Protein AF-A0A519DWB7-F1 (afdb_monomer_lite)

Structure (mmCIF, N/CA/C/O backbone):
data_AF-A0A519DWB7-F1
#
_entry.id   AF-A0A519DWB7-F1
#
loop_
_atom_site.group_PDB
_atom_site.id
_atom_site.type_symbol
_atom_site.label_atom_id
_atom_site.label_alt_id
_atom_site.label_comp_id
_atom_site.label_asym_id
_atom_site.label_entity_id
_atom_site.label_seq_id
_atom_site.pdbx_PDB_ins_code
_atom_site.Cartn_x
_atom_site.Cartn_y
_atom_site.Cartn_z
_atom_site.occupancy
_atom_site.B_iso_or_equiv
_atom_site.auth_seq_id
_atom_site.auth_comp_id
_atom_site.auth_asym_id
_atom_site.auth_atom_id
_atom_site.pdbx_PDB_model_num
ATOM 1 N N . GLY A 1 1 ? 13.836 -16.495 -9.427 1.00 33.44 1 GLY A N 1
ATOM 2 C CA . GLY A 1 1 ? 14.159 -16.180 -8.017 1.00 33.44 1 GLY A CA 1
ATOM 3 C C . GLY A 1 1 ? 12.866 -16.077 -7.231 1.00 33.44 1 GLY A C 1
ATOM 4 O O . GLY A 1 1 ? 11.830 -16.018 -7.879 1.00 33.44 1 GLY A O 1
ATOM 5 N N . PRO A 1 2 ? 12.879 -16.108 -5.890 1.00 43.56 2 PRO A N 1
ATOM 6 C CA . PRO A 1 2 ? 11.645 -16.017 -5.120 1.00 43.56 2 PRO A CA 1
ATOM 7 C C . PRO A 1 2 ? 11.050 -14.611 -5.267 1.00 43.56 2 PRO A C 1
ATOM 9 O O . PRO A 1 2 ? 11.756 -13.617 -5.099 1.00 43.56 2 PRO A O 1
ATOM 12 N N . ASP A 1 3 ? 9.764 -14.559 -5.606 1.00 39.94 3 ASP A N 1
ATOM 13 C CA . ASP A 1 3 ? 8.953 -13.356 -5.786 1.00 39.94 3 ASP A CA 1
ATOM 14 C C . ASP A 1 3 ? 8.926 -12.487 -4.515 1.00 39.94 3 ASP A C 1
ATOM 16 O O . ASP A 1 3 ? 8.142 -12.712 -3.591 1.00 39.94 3 ASP A O 1
ATOM 20 N N . PHE A 1 4 ? 9.774 -11.460 -4.462 1.00 48.78 4 PHE A N 1
ATOM 21 C CA . PHE A 1 4 ? 9.638 -10.354 -3.515 1.00 48.78 4 PHE A CA 1
ATOM 22 C C . PHE A 1 4 ? 8.796 -9.258 -4.174 1.00 48.78 4 PHE A C 1
ATOM 24 O O . PHE A 1 4 ? 9.331 -8.433 -4.906 1.00 48.78 4 PHE A O 1
ATOM 31 N N . GLY A 1 5 ? 7.484 -9.238 -3.926 1.00 43.62 5 GLY A N 1
ATOM 32 C CA . GLY A 1 5 ? 6.659 -8.115 -4.390 1.00 43.62 5 GLY A CA 1
ATOM 33 C C . GLY A 1 5 ? 5.145 -8.263 -4.285 1.00 43.62 5 GLY A C 1
ATOM 34 O O . GLY A 1 5 ? 4.451 -7.256 -4.282 1.00 43.62 5 GLY A O 1
ATOM 35 N N . GLY A 1 6 ? 4.602 -9.474 -4.138 1.00 37.62 6 GLY A N 1
ATOM 36 C CA . GLY A 1 6 ? 3.164 -9.617 -3.900 1.00 37.62 6 GLY A CA 1
ATOM 37 C C . GLY A 1 6 ? 2.786 -9.054 -2.524 1.00 37.62 6 GLY A C 1
ATOM 38 O O . GLY A 1 6 ? 3.509 -9.329 -1.559 1.00 37.62 6 GLY A O 1
ATOM 39 N N . PRO A 1 7 ? 1.670 -8.309 -2.373 1.00 41.69 7 PRO A N 1
ATOM 40 C CA . PRO A 1 7 ? 1.188 -7.904 -1.064 1.00 41.69 7 PRO A CA 1
ATOM 41 C C . PRO A 1 7 ? 0.889 -9.173 -0.271 1.00 41.69 7 PRO A C 1
ATOM 43 O O . PRO A 1 7 ? -0.130 -9.840 -0.461 1.00 41.69 7 PRO A O 1
ATOM 46 N N . GLY A 1 8 ? 1.825 -9.533 0.604 1.00 37.22 8 GLY A N 1
ATOM 47 C CA . GLY A 1 8 ? 1.654 -10.628 1.535 1.00 37.22 8 GLY A CA 1
ATOM 48 C C . GLY A 1 8 ? 0.451 -10.370 2.451 1.00 37.22 8 GLY A C 1
ATOM 49 O O . GLY A 1 8 ? -0.193 -9.317 2.383 1.00 37.22 8 GLY A O 1
ATOM 50 N N . PRO A 1 9 ? 0.175 -11.274 3.400 1.00 39.16 9 PRO A N 1
ATOM 51 C CA . PRO A 1 9 ? -0.884 -11.124 4.410 1.00 39.16 9 PRO A CA 1
ATOM 52 C C . PRO A 1 9 ? -0.768 -9.865 5.311 1.00 39.16 9 PRO A C 1
ATOM 54 O O . PRO A 1 9 ? -1.500 -9.734 6.284 1.00 39.16 9 PRO A O 1
ATOM 57 N N . MET A 1 10 ? 0.123 -8.926 4.981 1.00 39.84 10 MET A N 1
ATOM 58 C CA . MET A 1 10 ? 0.441 -7.670 5.658 1.00 39.84 10 MET A CA 1
ATOM 59 C C . MET A 1 10 ? 0.023 -6.412 4.868 1.00 39.84 10 MET A C 1
ATOM 61 O O . MET A 1 10 ? 0.388 -5.308 5.264 1.00 39.84 10 MET A O 1
ATOM 65 N N . GLY A 1 11 ? -0.732 -6.531 3.767 1.00 48.81 11 GLY A N 1
ATOM 66 C CA . GLY A 1 11 ? -1.328 -5.358 3.105 1.00 48.81 11 GLY A CA 1
ATOM 67 C C . GLY A 1 11 ? -2.319 -4.602 4.019 1.00 48.81 11 GLY A C 1
ATOM 68 O O . GLY A 1 11 ? -2.706 -5.127 5.066 1.00 48.81 11 GLY A O 1
ATOM 69 N N . PRO A 1 12 ? -2.821 -3.410 3.635 1.00 42.50 12 PRO A N 1
ATOM 70 C CA . PRO A 1 12 ? -3.803 -2.637 4.427 1.00 42.50 12 PRO A CA 1
ATOM 71 C C . PRO A 1 12 ? -5.040 -3.461 4.831 1.00 42.50 12 PRO A C 1
ATOM 73 O O . PRO A 1 12 ? -5.633 -3.279 5.894 1.00 42.50 12 PRO A O 1
ATOM 76 N N . LEU A 1 13 ? -5.355 -4.436 3.981 1.00 44.78 13 LEU A N 1
ATOM 77 C CA . LEU A 1 13 ? -6.385 -5.459 4.104 1.00 44.78 13 LEU A CA 1
ATOM 78 C C . LEU A 1 13 ? -6.044 -6.609 5.065 1.00 44.78 13 LEU A C 1
ATOM 80 O O . LEU A 1 13 ? -6.936 -7.175 5.689 1.00 44.78 13 LEU A O 1
ATOM 84 N N . GLY A 1 14 ? -4.762 -6.944 5.203 1.00 49.03 14 GLY A N 1
ATOM 85 C CA . GLY A 1 14 ? -4.256 -7.881 6.205 1.00 49.03 14 GLY A CA 1
ATOM 86 C C . GLY A 1 14 ? -4.364 -7.326 7.626 1.00 49.03 14 GLY A C 1
ATOM 87 O O . GLY A 1 14 ? -4.454 -8.077 8.582 1.00 49.03 14 GLY A O 1
ATOM 88 N N . GLY A 1 15 ? -4.452 -6.003 7.794 1.00 52.66 15 GLY A N 1
ATOM 89 C CA . GLY A 1 15 ? -4.617 -5.364 9.103 1.00 52.66 15 GLY A CA 1
ATOM 90 C C . GLY A 1 15 ? -6.013 -5.491 9.731 1.00 52.66 15 GLY A C 1
ATOM 91 O O . GLY A 1 15 ? -6.148 -5.224 10.925 1.00 52.66 15 GLY A O 1
ATOM 92 N N . LEU A 1 16 ? -7.046 -5.887 8.977 1.00 55.91 16 LEU A N 1
ATOM 93 C CA . LEU A 1 16 ? -8.385 -6.199 9.503 1.00 55.91 16 LEU A CA 1
ATOM 94 C C . LEU A 1 16 ? -8.551 -7.717 9.676 1.00 55.91 16 LEU A C 1
ATOM 96 O O . LEU A 1 16 ? -9.427 -8.351 9.093 1.00 55.91 16 LEU A O 1
ATOM 100 N N . HIS A 1 17 ? -7.701 -8.323 10.503 1.00 62.12 17 HIS A N 1
ATOM 101 C CA . HIS A 1 17 ? -7.929 -9.697 10.944 1.00 62.12 17 HIS A CA 1
ATOM 102 C C . HIS A 1 17 ? -9.272 -9.785 11.684 1.00 62.12 17 HIS A C 1
ATOM 104 O O . HIS A 1 17 ? -9.570 -8.935 12.524 1.00 62.12 17 HIS A O 1
ATOM 110 N N . GLY A 1 18 ? -10.057 -10.840 11.437 1.00 66.75 18 GLY A N 1
ATOM 111 C CA . GLY A 1 18 ? -11.376 -11.019 12.064 1.00 66.75 18 GLY A CA 1
ATOM 112 C C . GLY A 1 18 ? -11.350 -10.925 13.595 1.00 66.75 18 GLY A C 1
ATOM 113 O O . GLY A 1 18 ? -12.306 -10.448 14.194 1.00 66.75 18 GLY A O 1
ATOM 114 N N . LYS A 1 19 ? -10.228 -11.281 14.235 1.00 77.38 19 LYS A N 1
ATOM 115 C CA . LYS A 1 19 ? -10.045 -11.105 15.682 1.00 77.38 19 LYS A CA 1
ATOM 116 C C . LYS A 1 19 ? -10.028 -9.631 16.114 1.00 77.38 19 LYS A C 1
ATOM 118 O O . LYS A 1 19 ? -10.647 -9.300 17.113 1.00 77.38 19 LYS A O 1
ATOM 123 N N . LEU A 1 20 ? -9.364 -8.746 15.367 1.00 84.31 20 LEU A N 1
ATOM 124 C CA . LEU A 1 20 ? -9.302 -7.314 15.690 1.00 84.31 20 LEU A CA 1
ATOM 125 C C . LEU A 1 20 ? -10.695 -6.672 15.637 1.00 84.31 20 LEU A C 1
ATOM 127 O O . LEU A 1 20 ? -11.029 -5.865 16.497 1.00 84.31 20 LEU A O 1
ATOM 131 N N . LEU A 1 21 ? -11.497 -7.040 14.633 1.00 85.44 21 LEU A N 1
ATOM 132 C CA . LEU A 1 21 ? -12.867 -6.541 14.489 1.00 85.44 21 LEU A CA 1
ATOM 133 C C . LEU A 1 21 ? -13.765 -7.048 15.622 1.00 85.44 21 LEU A C 1
ATOM 135 O O . LEU A 1 21 ? -14.496 -6.262 16.219 1.00 85.44 21 LEU A O 1
ATOM 139 N N . LYS A 1 22 ? -13.636 -8.328 15.987 1.00 85.81 22 LYS A N 1
ATOM 140 C CA . LYS A 1 22 ? -14.335 -8.905 17.144 1.00 85.81 22 LYS A CA 1
ATOM 141 C C . LYS A 1 22 ? -13.955 -8.215 18.456 1.00 85.81 22 LYS A C 1
ATOM 143 O O . LYS A 1 22 ? -14.840 -7.826 19.210 1.00 85.81 22 LYS 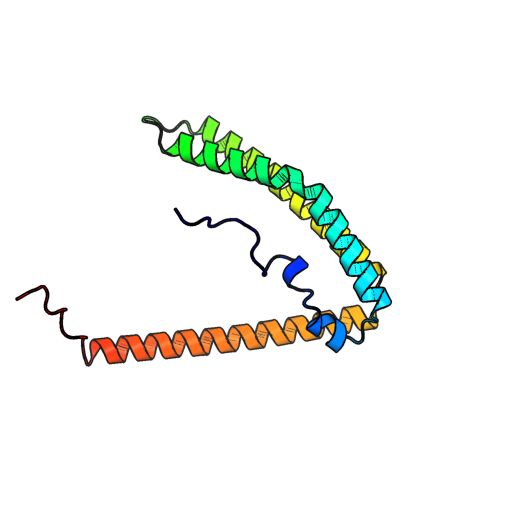A O 1
ATOM 148 N N . ASP A 1 23 ? -12.662 -7.985 18.697 1.00 89.56 23 ASP A N 1
ATOM 149 C CA . ASP A 1 23 ? -12.162 -7.278 19.889 1.00 89.56 23 ASP A CA 1
ATOM 150 C C . ASP A 1 23 ? -12.676 -5.815 19.959 1.00 89.56 23 ASP A C 1
ATOM 152 O O . ASP A 1 23 ? -12.708 -5.207 21.031 1.00 89.56 23 ASP A O 1
ATOM 156 N N . ALA A 1 24 ? -13.094 -5.242 18.825 1.00 93.06 24 ALA A N 1
ATOM 157 C CA . ALA A 1 24 ? -13.717 -3.924 18.724 1.00 93.06 24 ALA A CA 1
ATOM 158 C C . ALA A 1 24 ? -15.257 -3.956 18.733 1.00 93.06 24 ALA A C 1
ATOM 160 O O . ALA A 1 24 ? -15.879 -2.925 18.489 1.00 93.06 24 ALA A O 1
ATOM 161 N N . SER A 1 25 ? -15.871 -5.106 19.031 1.00 93.19 25 SER A N 1
ATOM 162 C CA . SER A 1 25 ? -17.333 -5.279 19.048 1.00 93.19 25 SER A CA 1
ATOM 163 C C . SER A 1 25 ? -18.000 -4.908 17.717 1.00 93.19 25 SER A C 1
ATOM 165 O O . SER A 1 25 ? -19.091 -4.340 17.689 1.00 93.19 25 SER A O 1
ATOM 167 N N . VAL A 1 26 ? -17.327 -5.194 16.599 1.00 93.25 26 VAL A N 1
ATOM 168 C CA . VAL A 1 26 ? -17.916 -5.093 15.258 1.00 93.25 26 VAL A CA 1
ATOM 169 C C . VAL A 1 26 ? -18.875 -6.261 15.060 1.00 93.25 26 VAL A C 1
ATOM 171 O O . VAL A 1 26 ? -18.512 -7.405 15.331 1.00 93.25 26 VAL A O 1
ATOM 174 N N . THR A 1 27 ? -20.096 -5.978 14.604 1.00 94.81 27 THR A N 1
ATOM 175 C CA . THR A 1 27 ? -21.117 -7.014 14.398 1.00 94.81 27 THR A CA 1
ATOM 176 C C . THR A 1 27 ? -20.806 -7.871 13.173 1.00 94.81 27 THR A C 1
ATOM 178 O O . THR A 1 27 ? -20.102 -7.438 12.257 1.00 94.81 27 THR A O 1
ATOM 181 N N . ASP A 1 28 ? -21.389 -9.068 13.103 1.00 92.50 28 ASP A N 1
ATOM 182 C CA . ASP A 1 28 ? -21.225 -9.952 11.942 1.00 92.50 28 ASP A CA 1
ATOM 183 C C . ASP A 1 28 ? -21.732 -9.299 10.645 1.00 92.50 28 ASP A C 1
ATOM 185 O O . ASP A 1 28 ? -21.107 -9.430 9.592 1.00 92.50 28 ASP A O 1
ATOM 189 N N . ALA A 1 29 ? -22.820 -8.524 10.726 1.00 94.44 29 ALA A N 1
ATOM 190 C CA . ALA A 1 29 ? -23.355 -7.772 9.592 1.00 94.44 29 ALA A CA 1
ATOM 191 C C . ALA A 1 29 ? -22.371 -6.694 9.101 1.00 94.44 29 ALA A C 1
ATOM 193 O O . ALA A 1 29 ? -22.097 -6.606 7.903 1.00 94.44 29 ALA A O 1
ATOM 194 N N . GLN A 1 30 ? -21.777 -5.919 10.018 1.00 94.56 30 GLN A N 1
ATOM 195 C CA . GLN A 1 30 ? -20.739 -4.940 9.675 1.00 94.56 30 GLN A CA 1
ATOM 196 C C . GLN A 1 30 ? -19.500 -5.629 9.090 1.00 94.56 30 GLN A C 1
ATOM 198 O O . GLN A 1 30 ? -18.936 -5.169 8.099 1.00 94.56 30 GLN A O 1
ATOM 203 N N . GLN A 1 31 ? -19.086 -6.763 9.662 1.00 91.31 31 GLN A N 1
ATOM 204 C CA . GLN A 1 31 ? -17.951 -7.532 9.164 1.00 91.31 31 GLN A CA 1
ATOM 205 C C . GLN A 1 31 ? -18.196 -8.058 7.742 1.00 91.31 31 GLN A C 1
ATOM 207 O O . GLN A 1 31 ? -17.291 -7.992 6.906 1.00 91.31 31 GLN A O 1
ATOM 212 N N . ALA A 1 32 ? -19.404 -8.544 7.447 1.00 92.62 32 ALA A N 1
ATOM 213 C CA . ALA A 1 32 ? -19.787 -8.992 6.112 1.00 92.62 32 ALA A CA 1
ATOM 214 C C . ALA A 1 32 ? -19.748 -7.844 5.090 1.00 92.62 32 ALA A C 1
ATOM 216 O O . ALA A 1 32 ? -19.169 -8.006 4.016 1.00 92.62 32 ALA A O 1
ATOM 217 N N . GLN A 1 33 ? -20.274 -6.668 5.442 1.00 94.56 33 GLN A N 1
ATOM 218 C CA . GLN A 1 33 ? -20.227 -5.483 4.576 1.00 94.56 33 GLN A CA 1
ATOM 219 C C . GLN A 1 33 ? -18.789 -5.021 4.309 1.00 94.56 33 GLN A C 1
ATOM 221 O O . GLN A 1 33 ? -18.409 -4.784 3.163 1.00 94.56 33 GLN A O 1
ATOM 226 N N . ILE A 1 34 ? -17.951 -4.959 5.347 1.00 92.50 34 ILE A N 1
ATOM 227 C CA . ILE A 1 34 ? -16.529 -4.612 5.205 1.00 92.50 34 ILE A CA 1
ATOM 228 C C . ILE A 1 34 ? -15.818 -5.613 4.289 1.00 92.50 34 ILE A C 1
ATOM 230 O O . ILE A 1 34 ? -15.032 -5.218 3.426 1.00 92.50 34 ILE A O 1
ATOM 234 N N . LYS A 1 35 ? -16.105 -6.911 4.439 1.00 91.31 35 LYS A N 1
ATOM 235 C CA . LYS A 1 35 ? -15.547 -7.957 3.577 1.00 91.31 35 LYS A CA 1
ATOM 236 C C . LYS A 1 35 ? -15.920 -7.726 2.110 1.00 91.31 35 LYS A C 1
ATOM 238 O O . LYS A 1 35 ? -15.027 -7.743 1.269 1.00 91.31 35 LYS A O 1
ATOM 243 N N . GLN A 1 36 ? -17.189 -7.443 1.821 1.00 93.69 36 GLN A N 1
ATOM 244 C CA . GLN A 1 36 ? -17.666 -7.175 0.460 1.00 93.69 36 GLN A CA 1
ATOM 245 C C . GLN A 1 36 ? -16.983 -5.955 -0.174 1.00 93.69 36 GLN A C 1
ATOM 247 O O . GLN A 1 36 ? -16.552 -6.027 -1.323 1.00 93.69 36 GLN A O 1
ATOM 252 N N . ILE A 1 37 ? -16.813 -4.861 0.579 1.00 94.44 37 ILE A N 1
ATOM 253 C CA . ILE A 1 37 ? -16.119 -3.648 0.107 1.00 94.44 37 ILE A CA 1
ATOM 254 C C . ILE A 1 37 ? -14.703 -3.984 -0.374 1.00 94.44 37 ILE A C 1
ATOM 256 O O . ILE A 1 37 ? -14.270 -3.560 -1.449 1.00 94.44 37 ILE A O 1
ATOM 260 N N . PHE A 1 38 ? -13.974 -4.776 0.410 1.00 91.38 38 PHE A N 1
ATOM 261 C CA . PHE A 1 38 ? -12.610 -5.148 0.066 1.00 91.38 38 PHE A CA 1
ATOM 262 C C . PHE A 1 38 ? -12.513 -6.249 -0.994 1.00 91.38 38 PHE A C 1
ATOM 264 O O . PHE A 1 38 ? -11.530 -6.284 -1.732 1.00 91.38 38 PHE A O 1
ATOM 271 N N . GLU A 1 39 ? -13.497 -7.140 -1.098 1.00 91.50 39 GLU A N 1
ATOM 272 C CA . GLU A 1 39 ? -13.595 -8.087 -2.212 1.00 91.50 39 GLU A CA 1
ATOM 273 C C . GLU A 1 39 ? -13.818 -7.357 -3.537 1.00 91.50 39 GLU A C 1
ATOM 275 O O . GLU A 1 39 ? -13.108 -7.638 -4.500 1.00 91.50 39 GLU A O 1
ATOM 280 N N . ALA A 1 40 ? -14.704 -6.358 -3.569 1.00 92.44 40 ALA A N 1
ATOM 281 C CA . ALA A 1 40 ? -14.888 -5.502 -4.738 1.00 92.44 40 ALA A CA 1
ATOM 282 C C . ALA A 1 40 ? -13.582 -4.785 -5.113 1.00 92.44 40 ALA A C 1
ATOM 284 O O . ALA A 1 40 ? -13.136 -4.877 -6.252 1.00 92.44 40 ALA A O 1
ATOM 285 N N . ALA A 1 41 ? -12.898 -4.174 -4.138 1.00 92.06 41 ALA A N 1
ATOM 286 C CA . ALA A 1 41 ? -11.608 -3.529 -4.382 1.00 92.06 41 ALA A CA 1
ATOM 287 C C . ALA A 1 41 ? -10.548 -4.497 -4.932 1.00 92.06 41 ALA A C 1
ATOM 289 O O . ALA A 1 41 ? -9.809 -4.149 -5.846 1.00 92.06 41 ALA A O 1
ATOM 290 N N . ARG A 1 42 ? -10.483 -5.730 -4.418 1.00 89.75 42 ARG A N 1
ATOM 291 C CA . ARG A 1 42 ? -9.572 -6.763 -4.938 1.00 89.75 42 ARG A CA 1
ATOM 292 C C . ARG A 1 42 ? -9.923 -7.193 -6.359 1.00 89.75 42 ARG A C 1
ATOM 294 O O . ARG A 1 42 ? -9.011 -7.474 -7.130 1.00 89.75 42 ARG A O 1
ATOM 301 N N . ASN A 1 43 ? -11.209 -7.275 -6.686 1.00 90.94 43 ASN A N 1
ATOM 302 C CA . ASN A 1 43 ? -11.662 -7.631 -8.026 1.00 90.94 43 ASN A CA 1
ATOM 303 C C . ASN A 1 43 ? -11.302 -6.536 -9.036 1.00 90.94 43 ASN A C 1
ATOM 305 O O . ASN A 1 43 ? -10.769 -6.861 -10.094 1.00 90.94 43 ASN A O 1
ATOM 309 N N . ASP A 1 44 ? -11.484 -5.265 -8.670 1.00 89.69 44 ASP A N 1
ATOM 310 C CA . ASP A 1 44 ? -11.113 -4.116 -9.511 1.00 89.69 44 ASP A CA 1
ATOM 311 C C . ASP A 1 44 ? -9.606 -4.078 -9.812 1.00 89.69 44 ASP A C 1
ATOM 313 O O . ASP A 1 44 ? -9.184 -3.659 -10.886 1.00 89.69 44 ASP A O 1
ATOM 317 N N . LEU A 1 45 ? -8.788 -4.551 -8.869 1.00 89.50 45 LEU A N 1
ATOM 318 C CA . LEU A 1 45 ? -7.327 -4.585 -8.980 1.00 89.50 45 LEU A CA 1
ATOM 319 C C . LEU A 1 45 ? -6.792 -5.890 -9.582 1.00 89.50 45 LEU A C 1
ATOM 321 O O . LEU A 1 45 ? -5.585 -6.037 -9.773 1.00 89.50 45 LEU A O 1
ATOM 325 N N . LYS A 1 46 ? -7.654 -6.866 -9.889 1.00 86.81 46 LYS A N 1
ATOM 326 C CA . LYS A 1 46 ? -7.209 -8.194 -10.332 1.00 86.81 46 LYS A CA 1
ATOM 327 C C . LYS A 1 46 ? -6.407 -8.129 -11.631 1.00 86.81 46 LYS A C 1
ATOM 329 O O . LYS A 1 46 ? -5.375 -8.784 -11.720 1.00 86.81 46 LYS A O 1
ATOM 334 N N . SER A 1 47 ? -6.859 -7.328 -12.595 1.00 78.56 47 SER A N 1
ATOM 335 C CA . SER A 1 47 ? -6.179 -7.134 -13.883 1.00 78.56 47 SER A CA 1
ATOM 336 C C . SER A 1 47 ? -4.867 -6.354 -13.763 1.00 78.56 47 SER A C 1
ATOM 338 O O . SER A 1 47 ? -4.013 -6.473 -14.634 1.00 78.56 47 SER A O 1
ATOM 340 N N . GLN A 1 48 ? -4.661 -5.596 -12.680 1.00 83.69 48 GLN A N 1
ATOM 341 C CA . GLN A 1 48 ? -3.421 -4.843 -12.472 1.00 83.69 48 GLN A CA 1
ATOM 342 C C . GLN A 1 48 ? -2.246 -5.739 -12.102 1.00 83.69 48 GLN A C 1
ATOM 344 O O . GLN A 1 48 ? -1.117 -5.415 -12.447 1.00 83.69 48 GLN A O 1
ATOM 349 N N . ARG A 1 49 ? -2.498 -6.893 -11.477 1.00 83.81 49 ARG A N 1
ATOM 350 C CA . ARG A 1 49 ? -1.430 -7.832 -11.105 1.00 83.81 49 ARG A CA 1
ATOM 351 C C . ARG A 1 49 ? -0.665 -8.360 -12.312 1.00 83.81 49 ARG A C 1
ATOM 353 O O . ARG A 1 49 ? 0.552 -8.506 -12.247 1.00 83.81 49 ARG A O 1
ATOM 360 N N . ASP A 1 50 ? -1.370 -8.630 -13.408 1.00 86.62 50 ASP A N 1
ATOM 361 C CA . ASP A 1 50 ? -0.734 -9.082 -14.646 1.00 86.62 50 ASP A CA 1
ATOM 362 C C . ASP A 1 50 ? 0.103 -7.955 -15.264 1.00 86.62 50 ASP A C 1
ATOM 364 O O . ASP A 1 50 ? 1.233 -8.190 -15.692 1.00 86.62 50 ASP A O 1
ATOM 368 N N . THR A 1 51 ? -0.403 -6.718 -15.231 1.00 87.69 51 THR A N 1
ATOM 369 C CA . THR A 1 51 ? 0.338 -5.524 -15.663 1.00 87.69 51 THR A CA 1
ATOM 370 C C . THR A 1 51 ? 1.599 -5.307 -14.829 1.00 87.69 51 THR A C 1
ATOM 372 O O . THR A 1 51 ? 2.676 -5.130 -15.389 1.00 87.69 51 THR A O 1
ATOM 375 N N . GLU A 1 52 ? 1.506 -5.359 -13.499 1.00 89.88 52 GLU A N 1
ATOM 376 C CA . GLU A 1 52 ? 2.660 -5.208 -12.605 1.00 89.88 52 GLU A CA 1
ATOM 377 C C . GLU A 1 52 ? 3.715 -6.278 -12.874 1.00 89.88 52 GLU A C 1
ATOM 379 O O . GLU A 1 52 ? 4.896 -5.957 -13.009 1.00 89.88 52 GLU A O 1
ATOM 384 N N . ARG A 1 53 ? 3.297 -7.540 -13.035 1.00 92.38 53 ARG A N 1
ATOM 385 C CA . ARG A 1 53 ? 4.213 -8.633 -13.373 1.00 92.38 53 ARG A CA 1
ATOM 386 C C . ARG A 1 53 ? 4.961 -8.357 -14.676 1.00 92.38 53 ARG A C 1
ATOM 388 O O . ARG A 1 53 ? 6.182 -8.475 -14.708 1.00 92.38 53 ARG A O 1
ATOM 395 N N . GLN A 1 54 ? 4.256 -7.927 -15.721 1.00 94.06 54 GLN A N 1
ATOM 396 C CA . GLN A 1 54 ? 4.879 -7.579 -17.001 1.00 94.06 54 GLN A CA 1
ATOM 397 C C . GLN A 1 54 ? 5.860 -6.406 -16.873 1.00 94.06 54 GLN A C 1
ATOM 399 O O . GLN A 1 54 ? 6.918 -6.419 -17.503 1.00 94.06 54 GLN A O 1
ATOM 404 N N . LEU A 1 55 ? 5.547 -5.401 -16.046 1.00 95.50 55 LEU A N 1
ATOM 405 C CA . LEU A 1 55 ? 6.456 -4.285 -15.771 1.00 95.50 55 LEU A CA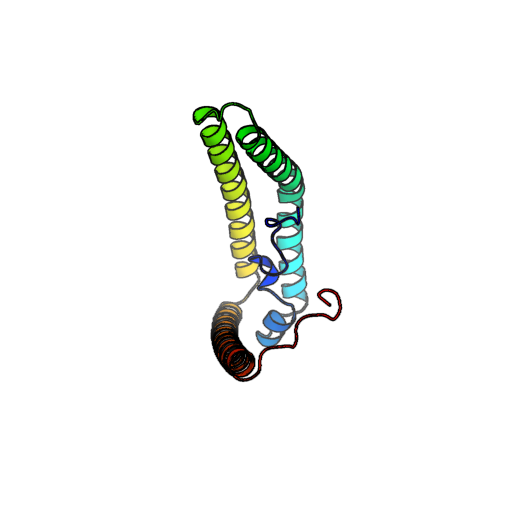 1
ATOM 406 C C . LEU A 1 55 ? 7.720 -4.752 -15.041 1.00 95.50 55 LEU A C 1
ATOM 408 O O . LEU A 1 55 ? 8.821 -4.337 -15.406 1.00 95.50 55 LEU A O 1
ATOM 412 N N . HIS A 1 56 ? 7.586 -5.650 -14.063 1.00 95.88 56 HIS A N 1
ATOM 413 C CA . HIS A 1 56 ? 8.727 -6.254 -13.376 1.00 95.88 56 HIS A CA 1
ATOM 414 C C . HIS A 1 56 ? 9.602 -7.082 -14.322 1.00 95.88 56 HIS A C 1
ATOM 416 O O . HIS A 1 56 ? 10.825 -6.935 -14.293 1.00 95.88 56 HIS A O 1
ATOM 422 N N . ASP A 1 57 ? 8.998 -7.901 -15.185 1.00 97.06 57 ASP A N 1
ATOM 423 C CA . ASP A 1 57 ? 9.722 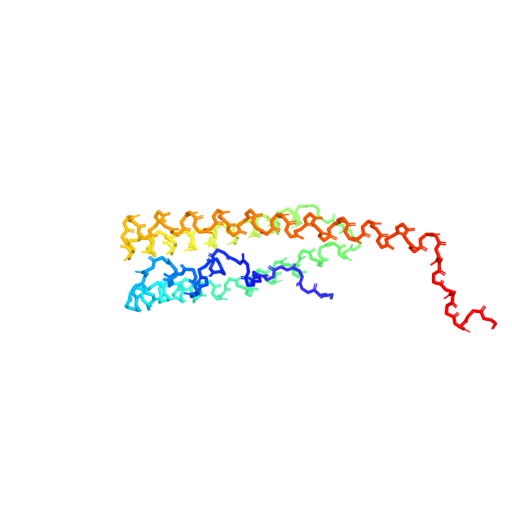-8.697 -16.181 1.00 97.06 57 ASP A CA 1
ATOM 424 C C . ASP A 1 57 ? 10.462 -7.789 -17.177 1.00 97.06 57 ASP A C 1
ATOM 426 O O . ASP A 1 57 ? 11.636 -8.010 -17.483 1.00 97.06 57 ASP A O 1
ATOM 430 N N . ARG A 1 58 ? 9.821 -6.700 -17.626 1.00 96.69 58 ARG A N 1
ATOM 431 C CA . ARG A 1 58 ? 10.445 -5.706 -18.510 1.00 96.69 58 ARG A CA 1
ATOM 432 C C . ARG A 1 58 ? 11.608 -4.986 -17.832 1.00 96.69 58 ARG A C 1
ATOM 434 O O . ARG A 1 58 ? 12.646 -4.803 -18.461 1.00 96.69 58 ARG A O 1
ATOM 441 N N . MET A 1 59 ? 11.462 -4.610 -16.562 1.00 97.44 59 MET A N 1
ATOM 442 C CA . MET A 1 59 ? 12.545 -4.008 -15.781 1.00 97.44 59 MET A CA 1
ATOM 443 C C . MET A 1 59 ? 13.744 -4.960 -15.684 1.00 97.44 59 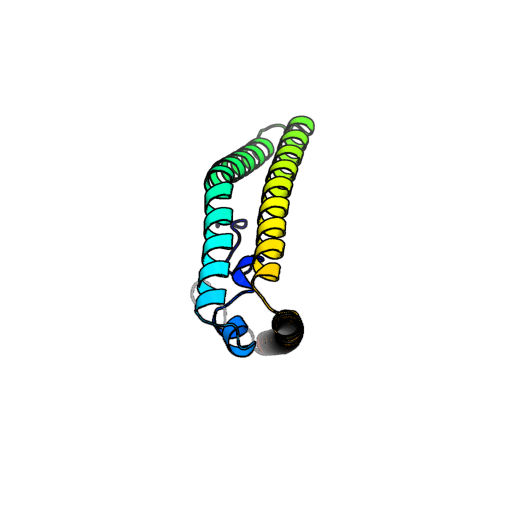MET A C 1
ATOM 445 O O . MET A 1 59 ? 14.875 -4.554 -15.939 1.00 97.44 59 MET A O 1
ATOM 449 N N . GLN A 1 60 ? 13.502 -6.238 -15.372 1.00 97.69 60 GLN A N 1
ATOM 450 C CA . GLN A 1 60 ? 14.559 -7.254 -15.310 1.00 97.69 60 GLN A CA 1
ATOM 451 C C . GLN A 1 60 ? 15.264 -7.426 -16.660 1.00 97.69 60 GLN A C 1
ATOM 453 O O . GLN A 1 60 ? 16.493 -7.455 -16.705 1.00 97.69 60 GLN A O 1
ATOM 458 N N . ALA A 1 61 ? 14.509 -7.484 -17.759 1.00 97.38 61 ALA A N 1
ATOM 459 C CA . ALA A 1 61 ? 15.072 -7.606 -19.101 1.00 97.38 61 ALA A CA 1
ATOM 460 C C . ALA A 1 61 ? 15.968 -6.411 -19.475 1.00 97.38 61 ALA A C 1
ATOM 462 O O . ALA A 1 61 ? 17.035 -6.612 -20.053 1.00 97.38 61 ALA A O 1
ATOM 463 N N . LEU A 1 62 ? 15.580 -5.184 -19.104 1.00 97.50 62 LEU A N 1
ATOM 464 C CA . LEU A 1 62 ? 16.384 -3.980 -19.355 1.00 97.50 62 LEU A CA 1
ATOM 465 C C . LEU A 1 62 ? 17.734 -4.016 -18.628 1.00 97.50 62 LEU A C 1
ATOM 467 O O . LEU A 1 62 ? 18.743 -3.607 -19.197 1.00 97.50 62 LEU A O 1
ATOM 471 N N . PHE A 1 63 ? 17.774 -4.538 -17.401 1.00 97.56 63 PHE A N 1
ATOM 472 C CA . PHE A 1 63 ? 19.022 -4.683 -16.645 1.00 97.56 63 PHE A CA 1
ATOM 473 C C . PHE A 1 63 ? 19.872 -5.887 -17.069 1.00 97.56 63 PHE A C 1
ATOM 475 O O . PHE A 1 63 ? 21.068 -5.907 -16.791 1.00 97.56 63 PHE A O 1
ATOM 482 N N . ALA A 1 64 ? 19.282 -6.876 -17.740 1.00 97.50 64 ALA A N 1
ATOM 483 C CA . ALA A 1 64 ? 20.004 -8.017 -18.301 1.00 97.50 64 ALA A CA 1
ATOM 484 C C . ALA A 1 64 ? 20.594 -7.737 -19.699 1.00 97.50 64 ALA A C 1
ATOM 486 O O . ALA A 1 64 ? 21.335 -8.567 -20.229 1.00 97.50 64 ALA A O 1
ATOM 487 N N . ALA A 1 65 ? 20.257 -6.600 -20.316 1.00 96.56 65 ALA A N 1
ATOM 488 C CA . ALA A 1 65 ? 20.740 -6.239 -21.641 1.00 96.56 65 ALA A CA 1
ATOM 489 C C . ALA A 1 65 ? 22.256 -5.937 -21.641 1.00 96.56 65 ALA A C 1
ATOM 491 O O . ALA A 1 65 ? 22.780 -5.419 -20.654 1.00 96.56 65 ALA A O 1
ATOM 492 N N . PRO A 1 66 ? 22.972 -6.168 -22.763 1.00 97.19 66 PRO A N 1
ATOM 493 C CA . PRO A 1 66 ? 24.399 -5.835 -22.882 1.00 97.19 66 PRO A CA 1
ATOM 494 C C . PRO A 1 66 ? 24.722 -4.351 -22.653 1.00 97.19 66 PRO A C 1
ATOM 496 O O . PRO A 1 66 ? 25.849 -3.993 -22.324 1.00 97.19 66 PRO A O 1
ATOM 499 N N . THR A 1 67 ? 23.745 -3.468 -22.857 1.00 97.19 67 THR A N 1
ATOM 500 C CA . THR A 1 67 ? 23.836 -2.040 -22.550 1.00 97.19 67 THR A CA 1
ATOM 501 C C . THR A 1 67 ? 22.532 -1.611 -21.900 1.00 97.19 67 THR A C 1
ATOM 503 O O . THR A 1 67 ? 21.456 -1.874 -22.435 1.00 97.19 67 THR A O 1
ATOM 506 N N . VAL A 1 68 ? 22.632 -0.963 -20.742 1.00 97.31 68 VAL A N 1
ATOM 507 C CA . VAL A 1 68 ? 21.467 -0.513 -19.978 1.00 97.31 68 VAL A CA 1
ATOM 508 C C . VAL A 1 68 ? 21.005 0.840 -20.512 1.00 97.31 68 VAL A C 1
ATOM 510 O O . VAL A 1 68 ? 21.722 1.835 -20.407 1.00 97.31 68 VAL A O 1
ATOM 513 N N . ASP A 1 69 ? 19.794 0.881 -21.062 1.00 97.19 69 ASP A N 1
ATOM 514 C CA . ASP A 1 69 ? 19.142 2.121 -21.483 1.00 97.19 69 ASP A CA 1
ATOM 515 C C . ASP A 1 69 ? 18.450 2.789 -20.285 1.00 97.19 69 ASP A C 1
ATOM 517 O O . ASP A 1 69 ? 17.386 2.361 -19.826 1.00 97.19 69 ASP A O 1
ATOM 521 N N . ALA A 1 70 ? 19.057 3.866 -19.786 1.00 97.00 70 ALA A N 1
ATOM 522 C CA . ALA A 1 70 ? 18.539 4.627 -18.653 1.00 97.00 70 ALA A CA 1
ATOM 523 C C . ALA A 1 70 ? 17.141 5.223 -18.908 1.00 97.00 70 ALA A C 1
ATOM 525 O O . ALA A 1 70 ? 16.327 5.279 -17.984 1.00 97.00 70 ALA A O 1
ATOM 526 N N . ASN A 1 71 ? 16.830 5.628 -20.144 1.00 97.75 71 ASN A N 1
ATOM 527 C CA . ASN A 1 71 ? 15.529 6.211 -20.476 1.00 97.75 71 ASN A CA 1
ATOM 528 C C . ASN A 1 71 ? 14.433 5.144 -20.449 1.00 97.75 71 ASN A C 1
ATOM 530 O O . ASN A 1 71 ? 13.351 5.381 -19.911 1.00 97.75 71 ASN A O 1
ATOM 534 N N . ALA A 1 72 ? 14.714 3.956 -20.987 1.00 96.81 72 ALA A N 1
ATOM 535 C CA . ALA A 1 72 ? 13.777 2.837 -20.943 1.00 96.81 72 ALA A CA 1
ATOM 536 C C . ALA A 1 72 ? 13.515 2.370 -19.500 1.00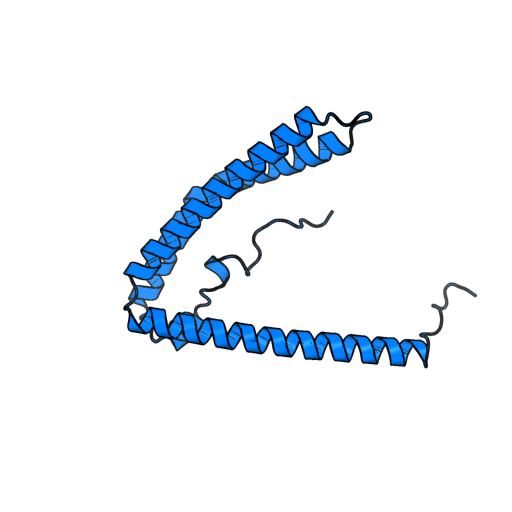 96.81 72 ALA A C 1
ATOM 538 O O . ALA A 1 72 ? 12.369 2.092 -19.142 1.00 96.81 72 ALA A O 1
ATOM 539 N N . VAL A 1 73 ? 14.551 2.331 -18.655 1.00 98.00 73 VAL A N 1
ATOM 540 C CA . VAL A 1 73 ? 14.417 2.009 -17.223 1.00 98.00 73 VAL A CA 1
ATOM 541 C C . VAL A 1 73 ? 13.534 3.036 -16.512 1.00 98.00 73 VAL A C 1
ATOM 543 O O . VAL A 1 73 ? 12.607 2.658 -15.793 1.00 98.00 73 VAL A O 1
ATOM 546 N N . GLU A 1 74 ? 13.763 4.329 -16.746 1.00 98.25 74 GLU A N 1
ATOM 547 C CA . GLU A 1 74 ? 12.956 5.394 -16.145 1.00 98.25 74 GLU A CA 1
ATOM 548 C C . GLU A 1 74 ? 11.486 5.324 -16.586 1.00 98.25 74 GLU A C 1
ATOM 550 O O . GLU A 1 74 ? 10.587 5.479 -15.760 1.00 98.25 74 GLU A O 1
ATOM 555 N N . GLN A 1 75 ? 11.215 4.997 -17.853 1.00 98.00 75 GLN A N 1
ATOM 556 C CA . GLN A 1 75 ? 9.846 4.789 -18.337 1.00 98.00 75 GLN A CA 1
ATOM 557 C C . GLN A 1 75 ? 9.136 3.645 -17.603 1.00 98.00 75 GLN A C 1
ATOM 559 O O . GLN A 1 75 ? 7.986 3.803 -17.187 1.00 98.00 75 GLN A O 1
ATOM 564 N N . VAL A 1 76 ? 9.802 2.500 -17.409 1.00 97.75 76 VAL A N 1
ATOM 565 C CA . VAL A 1 76 ? 9.204 1.374 -16.671 1.00 97.75 76 VAL A CA 1
ATOM 566 C C . VAL A 1 76 ? 8.992 1.748 -15.205 1.00 97.75 76 VAL A C 1
ATOM 568 O O . VAL A 1 76 ? 7.928 1.467 -14.657 1.00 97.75 76 VAL A O 1
ATOM 571 N N . ARG A 1 77 ? 9.939 2.460 -14.579 1.00 97.38 77 ARG A N 1
ATOM 572 C CA . ARG A 1 77 ? 9.782 2.956 -13.203 1.00 97.38 77 ARG A CA 1
ATOM 573 C C . ARG A 1 77 ? 8.549 3.857 -13.074 1.00 97.38 77 ARG A C 1
ATOM 575 O O . ARG A 1 77 ? 7.761 3.686 -12.147 1.00 97.38 77 ARG A O 1
ATOM 582 N N . GLN A 1 78 ? 8.345 4.789 -14.006 1.00 98.12 78 GLN A N 1
ATOM 583 C CA . GLN A 1 78 ? 7.163 5.660 -14.024 1.00 98.12 78 GLN A CA 1
ATOM 584 C C . GLN A 1 78 ? 5.858 4.867 -14.177 1.00 98.12 78 GLN A C 1
ATOM 586 O O . GLN A 1 78 ? 4.888 5.152 -13.475 1.00 98.12 78 GLN A O 1
ATOM 591 N N . GLN A 1 79 ? 5.840 3.841 -15.032 1.00 95.94 79 GLN A N 1
ATOM 592 C CA . GLN A 1 79 ? 4.677 2.961 -15.197 1.00 95.94 79 GLN A CA 1
ATOM 593 C C . GLN A 1 79 ? 4.365 2.177 -13.917 1.00 95.94 79 GLN A C 1
ATOM 595 O O . GLN A 1 79 ? 3.201 2.086 -13.531 1.00 95.94 79 GLN A O 1
ATOM 600 N N . MET A 1 80 ? 5.388 1.679 -13.216 1.00 94.12 80 MET A N 1
ATOM 601 C CA . MET A 1 80 ? 5.211 1.021 -11.917 1.00 94.12 80 MET A CA 1
ATOM 602 C C . MET A 1 80 ? 4.624 1.981 -10.877 1.00 94.12 80 MET A C 1
ATOM 604 O O . MET A 1 80 ? 3.696 1.620 -10.159 1.00 94.12 80 MET A O 1
ATOM 608 N N . HIS A 1 81 ? 5.098 3.230 -10.822 1.00 94.94 81 HIS A N 1
ATOM 609 C CA . HIS A 1 81 ? 4.511 4.231 -9.926 1.00 94.94 81 HIS A CA 1
ATOM 610 C C . HIS A 1 81 ? 3.054 4.544 -10.256 1.00 94.94 81 HIS A C 1
ATOM 612 O O . HIS A 1 81 ? 2.245 4.651 -9.339 1.00 94.94 81 HIS A O 1
ATOM 618 N N . ALA A 1 82 ? 2.713 4.667 -11.539 1.00 93.81 82 ALA A N 1
ATOM 619 C CA . ALA A 1 82 ? 1.334 4.887 -11.955 1.00 93.81 82 ALA A CA 1
ATOM 620 C C . ALA A 1 82 ? 0.430 3.707 -11.557 1.00 93.81 82 ALA A C 1
ATOM 622 O O . ALA A 1 82 ? -0.662 3.931 -11.040 1.00 93.81 82 ALA A O 1
ATOM 623 N N . ALA A 1 83 ? 0.891 2.462 -11.729 1.00 90.31 83 ALA A N 1
ATOM 624 C CA . ALA A 1 83 ? 0.157 1.276 -11.286 1.00 90.31 83 ALA A CA 1
ATOM 625 C C . ALA A 1 83 ? -0.086 1.296 -9.765 1.00 90.31 83 ALA A C 1
ATOM 627 O O . ALA A 1 83 ? -1.229 1.183 -9.317 1.00 90.31 83 ALA A O 1
ATOM 628 N N . HIS A 1 84 ? 0.962 1.562 -8.980 1.00 90.81 84 HIS A N 1
ATOM 629 C CA . HIS A 1 84 ? 0.855 1.661 -7.525 1.00 90.81 84 HIS A CA 1
ATOM 630 C C . HIS A 1 84 ? -0.047 2.806 -7.049 1.00 90.81 84 HIS A C 1
ATOM 632 O O . HIS A 1 84 ? -0.723 2.659 -6.031 1.00 90.81 84 HIS A O 1
ATOM 638 N N . ASP A 1 85 ? -0.085 3.944 -7.749 1.00 93.00 85 ASP A N 1
ATOM 639 C CA . ASP A 1 85 ? -0.996 5.043 -7.406 1.00 93.00 85 ASP A CA 1
ATOM 640 C C . ASP A 1 85 ? -2.463 4.619 -7.560 1.00 93.00 85 ASP A C 1
ATOM 642 O O . ASP A 1 85 ? -3.281 4.848 -6.663 1.00 93.00 85 ASP A O 1
ATOM 646 N N . VAL A 1 86 ? -2.793 3.913 -8.647 1.00 90.94 86 VAL A N 1
ATOM 647 C CA . VAL A 1 86 ? -4.152 3.401 -8.862 1.00 90.94 86 VAL A CA 1
ATOM 648 C C . VAL A 1 86 ? -4.529 2.378 -7.789 1.00 90.94 86 VAL A C 1
ATOM 650 O O . VAL A 1 86 ? -5.624 2.475 -7.220 1.00 90.94 86 VAL A O 1
ATOM 653 N N . GLU A 1 87 ? -3.634 1.439 -7.467 1.00 90.44 87 GLU A N 1
ATOM 654 C CA . GLU A 1 87 ? -3.848 0.480 -6.378 1.00 90.44 87 GLU A CA 1
ATOM 655 C C . GLU A 1 87 ? -4.076 1.204 -5.042 1.00 90.44 87 GLU A C 1
ATOM 657 O O . GLU A 1 87 ? -5.102 1.008 -4.379 1.00 90.44 87 GLU A O 1
ATOM 662 N N . SER A 1 88 ? -3.151 2.090 -4.669 1.00 91.69 88 SER A N 1
ATOM 663 C CA . SER A 1 88 ? -3.184 2.854 -3.421 1.00 91.69 88 SER A CA 1
ATOM 664 C C . SER A 1 88 ? -4.483 3.647 -3.278 1.00 91.69 88 SER A C 1
ATOM 666 O O . SER A 1 88 ? -5.152 3.594 -2.235 1.00 91.69 88 SER A O 1
ATOM 668 N N . LYS A 1 89 ? -4.909 4.322 -4.351 1.00 94.81 89 LYS A N 1
ATOM 669 C CA . LYS A 1 89 ? -6.172 5.058 -4.399 1.00 94.81 89 LYS A CA 1
ATOM 670 C C . LYS A 1 89 ? -7.365 4.133 -4.182 1.00 94.81 89 LYS A C 1
ATOM 672 O O . LYS A 1 89 ? -8.229 4.442 -3.357 1.00 94.81 89 LYS A O 1
ATOM 677 N N . ARG A 1 90 ? -7.426 2.988 -4.873 1.00 94.06 90 ARG A N 1
ATOM 678 C CA . ARG A 1 90 ? -8.565 2.064 -4.760 1.00 94.06 90 ARG A CA 1
ATOM 679 C C . ARG A 1 90 ? -8.694 1.482 -3.356 1.00 94.06 90 ARG A C 1
ATOM 681 O O . ARG A 1 90 ? -9.804 1.426 -2.817 1.00 94.06 90 ARG A O 1
ATOM 688 N N . ILE A 1 91 ? -7.571 1.090 -2.759 1.00 91.25 91 ILE A N 1
ATOM 689 C CA . ILE A 1 91 ? -7.525 0.560 -1.395 1.00 91.25 91 ILE A CA 1
ATOM 690 C C . ILE A 1 91 ? -7.879 1.644 -0.370 1.00 91.25 91 ILE A C 1
ATOM 692 O O . ILE A 1 91 ? -8.617 1.369 0.576 1.00 91.25 91 ILE A O 1
ATOM 696 N N . THR A 1 92 ? -7.439 2.887 -0.573 1.00 93.88 92 THR A N 1
ATOM 697 C CA . THR A 1 92 ? -7.803 4.023 0.291 1.00 93.88 92 THR A CA 1
ATOM 698 C C . THR A 1 92 ? -9.304 4.301 0.265 1.00 93.88 92 THR A C 1
ATOM 700 O O . THR A 1 92 ? -9.915 4.446 1.324 1.00 93.88 92 THR A O 1
ATOM 703 N N . LEU A 1 93 ? -9.928 4.299 -0.916 1.00 95.75 93 LEU A N 1
ATOM 704 C CA . LEU A 1 93 ? -11.382 4.443 -1.038 1.00 95.75 93 LEU A CA 1
ATOM 705 C C . LEU A 1 93 ? -12.125 3.306 -0.324 1.00 95.75 93 LEU A C 1
ATOM 707 O O . LEU A 1 93 ? -13.043 3.568 0.446 1.00 95.75 93 LEU A O 1
ATOM 711 N N . ALA A 1 94 ? -11.663 2.061 -0.476 1.00 94.69 94 ALA A N 1
ATOM 712 C CA . ALA A 1 94 ? -12.229 0.922 0.247 1.00 94.69 94 ALA A CA 1
ATOM 713 C C . ALA A 1 94 ? -12.106 1.073 1.777 1.00 94.69 94 ALA A C 1
ATOM 715 O O . ALA A 1 94 ? -13.030 0.730 2.512 1.00 94.69 94 ALA A O 1
ATOM 716 N N . MET A 1 95 ? -10.995 1.627 2.275 1.00 92.44 95 MET A N 1
ATOM 717 C CA . MET A 1 95 ? -10.831 1.930 3.702 1.00 92.44 95 MET A CA 1
ATOM 718 C C . MET A 1 95 ? -11.791 3.025 4.180 1.00 92.44 95 MET A C 1
ATOM 720 O O . MET A 1 95 ? -12.341 2.909 5.277 1.00 92.44 95 MET A O 1
ATOM 724 N N . ILE A 1 96 ? -12.022 4.059 3.367 1.00 95.62 96 ILE A N 1
ATOM 725 C CA . ILE A 1 96 ? -13.007 5.106 3.661 1.00 95.62 96 ILE A CA 1
ATOM 726 C C . ILE A 1 96 ? -14.409 4.495 3.736 1.00 95.62 96 ILE A C 1
ATOM 728 O O . ILE A 1 96 ? -15.113 4.720 4.720 1.00 95.62 96 ILE A O 1
ATOM 732 N N . ASP A 1 97 ? -14.795 3.670 2.767 1.00 95.75 97 ASP A N 1
ATOM 733 C CA . ASP A 1 97 ? -16.110 3.026 2.755 1.00 95.75 97 ASP A CA 1
ATOM 734 C C . ASP A 1 97 ? -16.295 2.070 3.939 1.00 95.75 97 ASP A C 1
ATOM 736 O O . ASP A 1 97 ? -17.302 2.142 4.642 1.00 95.75 97 ASP A O 1
ATOM 740 N N . ALA A 1 98 ? -15.286 1.255 4.256 1.00 93.00 98 ALA A N 1
ATOM 741 C CA . ALA A 1 98 ? -15.307 0.398 5.440 1.00 93.00 98 ALA A CA 1
ATOM 742 C C . ALA A 1 98 ? -15.424 1.214 6.739 1.00 93.00 98 ALA A C 1
ATOM 744 O O . ALA A 1 98 ? -16.093 0.796 7.682 1.00 93.00 98 ALA A O 1
ATOM 745 N N . SER A 1 99 ? -14.812 2.401 6.798 1.00 93.69 99 SER A N 1
ATOM 746 C CA . SER A 1 99 ? -14.919 3.277 7.968 1.00 93.69 99 SER A CA 1
ATOM 747 C C . SER A 1 99 ? -16.340 3.801 8.188 1.00 93.69 99 SER A C 1
ATOM 749 O O . SER A 1 99 ? -16.719 4.011 9.339 1.00 93.69 99 SER A O 1
ATOM 751 N N . ARG A 1 100 ? -17.134 3.967 7.119 1.00 96.00 100 ARG A N 1
ATOM 752 C CA . ARG A 1 100 ? -18.532 4.430 7.176 1.00 96.00 100 ARG A CA 1
ATOM 753 C C . ARG A 1 100 ? -19.490 3.363 7.709 1.00 96.00 100 ARG A C 1
ATOM 755 O O . ARG A 1 100 ? -20.521 3.716 8.263 1.00 96.00 100 ARG A O 1
ATOM 762 N N . VAL A 1 101 ? -19.133 2.082 7.586 1.00 96.62 101 VAL A N 1
ATOM 763 C CA . VAL A 1 101 ? -19.889 0.946 8.155 1.00 96.62 101 VAL A CA 1
ATOM 764 C C . VAL A 1 101 ? -19.756 0.880 9.684 1.00 96.62 101 VAL A C 1
ATOM 766 O O . VAL A 1 101 ? -20.638 0.375 10.379 1.00 96.62 101 VAL A O 1
ATOM 769 N N . LEU A 1 102 ? -18.640 1.378 10.216 1.00 95.12 102 LEU A N 1
ATOM 770 C CA . LEU A 1 102 ? -18.305 1.333 11.637 1.00 95.12 102 LEU A CA 1
ATOM 771 C C . LEU A 1 102 ? -18.794 2.579 12.380 1.00 95.12 102 LEU A C 1
ATOM 773 O O . LEU A 1 102 ? -18.786 3.686 11.836 1.00 95.12 102 LEU A O 1
ATOM 777 N N . THR A 1 103 ? -19.115 2.426 13.665 1.00 96.88 103 THR A N 1
ATOM 778 C CA . THR A 1 103 ? -19.377 3.580 14.537 1.00 96.88 103 THR A CA 1
ATOM 779 C C . THR A 1 103 ? -18.074 4.322 14.879 1.00 96.88 103 THR A C 1
ATOM 781 O O . THR A 1 103 ? -16.981 3.737 14.802 1.00 96.88 103 THR A O 1
ATOM 784 N N . PRO A 1 104 ? -18.137 5.610 15.271 1.00 96.81 104 PRO A N 1
ATOM 785 C CA . PRO A 1 104 ? -16.965 6.350 15.743 1.00 96.81 104 PRO A CA 1
ATOM 786 C C . PRO A 1 104 ? -16.199 5.638 16.870 1.00 96.81 104 PRO A C 1
ATOM 788 O O . PRO A 1 104 ? -14.968 5.587 16.844 1.00 96.81 104 PRO A O 1
ATOM 791 N N . GLU A 1 105 ? -16.914 5.023 17.809 1.00 96.31 105 GLU A N 1
ATOM 792 C CA . GLU A 1 105 ? -16.358 4.313 18.964 1.00 96.31 105 GLU A CA 1
ATOM 793 C C . GLU A 1 105 ? -15.626 3.042 18.526 1.00 96.31 105 GLU A C 1
ATOM 795 O O . GLU A 1 105 ? -14.505 2.784 18.971 1.00 96.31 105 GLU A O 1
ATOM 800 N N . GLN A 1 106 ? -16.209 2.277 17.596 1.00 96.00 106 GLN A N 1
ATOM 801 C CA . GLN A 1 106 ? -15.566 1.096 17.016 1.00 96.00 106 GLN A CA 1
ATOM 802 C C . GLN A 1 106 ? -14.269 1.479 16.289 1.00 96.00 106 GLN A C 1
ATOM 804 O O . GLN A 1 106 ? -13.237 0.830 16.474 1.00 96.00 106 GLN A O 1
ATOM 809 N N . ARG A 1 107 ? -14.271 2.575 15.513 1.00 94.69 107 ARG A N 1
ATOM 810 C CA . ARG A 1 107 ? -13.054 3.083 14.848 1.00 94.69 107 ARG A CA 1
ATOM 811 C C . ARG A 1 107 ? -11.975 3.476 15.858 1.00 94.69 107 ARG A C 1
ATOM 813 O O . ARG A 1 107 ? -10.815 3.092 15.687 1.00 94.69 107 ARG A O 1
ATOM 820 N N . ALA A 1 108 ? -12.349 4.189 16.921 1.00 95.31 108 ALA A N 1
ATOM 821 C CA . ALA A 1 108 ? -11.429 4.569 17.992 1.00 95.31 108 ALA A CA 1
ATOM 822 C C . ALA A 1 108 ? -10.837 3.334 18.692 1.00 95.31 108 ALA A C 1
ATOM 824 O O . ALA A 1 108 ? -9.622 3.252 18.899 1.00 95.31 108 ALA A O 1
ATOM 825 N N . LYS A 1 109 ? -11.667 2.325 18.981 1.00 94.94 109 LYS A N 1
ATOM 826 C CA . LYS A 1 109 ? -11.221 1.073 19.600 1.00 94.94 109 LYS A CA 1
ATOM 827 C C . LYS A 1 109 ? -10.245 0.309 18.708 1.00 94.94 109 LYS A C 1
ATOM 829 O O . LYS A 1 109 ? -9.204 -0.143 19.185 1.00 94.94 109 LYS A O 1
ATOM 834 N N . ILE A 1 110 ? -10.529 0.216 17.409 1.00 92.25 110 ILE A N 1
ATOM 835 C CA . ILE A 1 110 ? -9.625 -0.402 16.429 1.00 92.25 110 ILE A CA 1
ATOM 836 C C . ILE A 1 110 ? -8.273 0.323 16.403 1.00 92.25 110 ILE A C 1
ATOM 838 O O . ILE A 1 110 ? -7.233 -0.337 16.400 1.00 92.25 110 ILE A O 1
ATOM 842 N N . ALA A 1 111 ? -8.257 1.660 16.416 1.00 91.56 111 ALA A N 1
ATOM 843 C CA . ALA A 1 111 ? -7.016 2.439 16.421 1.00 91.56 111 ALA A CA 1
ATOM 844 C C . ALA A 1 111 ? -6.155 2.169 17.671 1.00 91.56 111 ALA A C 1
ATOM 846 O O . ALA A 1 111 ? -4.937 1.977 17.567 1.00 91.56 111 ALA A O 1
ATOM 847 N N . GLN A 1 112 ? -6.786 2.075 18.845 1.00 93.75 112 GLN A N 1
ATOM 848 C CA . GLN A 1 112 ? -6.108 1.705 20.091 1.00 93.75 112 GLN A CA 1
ATOM 849 C C . GLN A 1 112 ? -5.524 0.288 20.018 1.00 93.75 112 GLN A C 1
ATOM 851 O O . GLN A 1 112 ? -4.343 0.087 20.306 1.00 93.75 112 GLN A O 1
ATOM 856 N N . LEU A 1 113 ? -6.320 -0.690 19.577 1.00 91.00 113 LEU A N 1
ATOM 857 C CA . LEU A 1 113 ? -5.888 -2.085 19.462 1.00 91.00 113 LEU A CA 1
ATOM 858 C C . LEU A 1 113 ? -4.728 -2.246 18.467 1.00 91.00 113 LEU A C 1
ATOM 860 O O . LEU A 1 113 ? -3.768 -2.960 18.756 1.00 91.00 113 LEU A O 1
ATOM 864 N N . LYS A 1 114 ? -4.761 -1.542 17.327 1.00 88.44 114 LYS A N 1
ATOM 865 C CA . LYS A 1 114 ? -3.651 -1.522 16.356 1.00 88.44 114 LYS A CA 1
ATOM 866 C C . LYS A 1 114 ? -2.367 -0.965 16.969 1.00 88.44 114 LYS A C 1
ATOM 868 O O . LYS A 1 114 ? -1.295 -1.526 16.755 1.00 88.44 114 LYS A O 1
ATOM 873 N N . THR A 1 115 ? -2.472 0.102 17.760 1.00 90.19 115 THR A N 1
ATOM 874 C CA . THR A 1 115 ? -1.321 0.687 18.462 1.00 90.19 115 THR A CA 1
ATOM 875 C C . THR A 1 115 ? -0.719 -0.314 19.446 1.00 90.19 115 THR A C 1
ATOM 877 O O . THR A 1 115 ? 0.483 -0.564 19.398 1.00 90.19 115 THR A O 1
ATOM 880 N N . GLN A 1 116 ? -1.549 -0.975 20.257 1.00 90.31 116 GLN A N 1
ATOM 881 C CA . GLN A 1 116 ? -1.092 -2.011 21.190 1.00 90.31 116 GLN A CA 1
ATOM 882 C C . GLN A 1 116 ? -0.419 -3.189 20.474 1.00 90.31 116 GLN A C 1
ATOM 884 O O . GLN A 1 116 ? 0.620 -3.673 20.922 1.00 90.31 116 GLN A O 1
ATOM 889 N N . GLN A 1 117 ? -0.979 -3.653 19.353 1.00 86.75 117 GLN A N 1
ATOM 890 C CA . GLN A 1 117 ? -0.367 -4.721 18.558 1.00 86.75 117 GLN A CA 1
ATOM 891 C C . GLN A 1 117 ? 0.993 -4.309 17.993 1.00 86.75 117 GLN A C 1
ATOM 893 O O . GLN A 1 117 ? 1.932 -5.104 18.032 1.00 86.75 117 GLN A O 1
ATOM 898 N N . ARG A 1 118 ? 1.120 -3.069 17.506 1.00 86.00 118 ARG A N 1
ATOM 899 C CA . ARG A 1 118 ? 2.385 -2.546 16.984 1.00 86.00 118 ARG A CA 1
ATOM 900 C C . ARG A 1 118 ? 3.462 -2.495 18.065 1.00 86.00 118 ARG A C 1
ATOM 902 O O . ARG A 1 118 ? 4.586 -2.907 17.799 1.00 86.00 118 ARG A O 1
ATOM 909 N N . GLU A 1 119 ? 3.135 -2.034 19.269 1.00 91.06 119 GLU A N 1
ATOM 910 C CA . GLU A 1 119 ? 4.109 -1.988 20.367 1.00 91.06 119 GLU A CA 1
ATOM 911 C C . GLU A 1 119 ? 4.528 -3.396 20.818 1.00 91.06 119 GLU A C 1
ATOM 913 O O . GLU A 1 119 ? 5.723 -3.674 20.900 1.00 91.06 119 GLU A O 1
ATOM 918 N N . LYS A 1 120 ? 3.582 -4.337 20.951 1.00 89.50 120 LYS A N 1
ATOM 919 C CA . LYS A 1 120 ? 3.899 -5.754 21.227 1.00 89.50 120 LYS A CA 1
ATOM 920 C C . LYS A 1 120 ? 4.783 -6.381 20.148 1.00 89.50 120 LYS A C 1
ATOM 922 O O . LYS A 1 120 ? 5.658 -7.192 20.440 1.00 89.50 120 LYS A O 1
ATOM 927 N N . MET A 1 121 ? 4.552 -6.041 18.880 1.00 86.38 121 MET A N 1
ATOM 928 C CA . MET A 1 121 ? 5.385 -6.526 17.780 1.00 86.38 121 MET A CA 1
ATOM 929 C C . MET A 1 121 ? 6.802 -5.950 17.856 1.00 8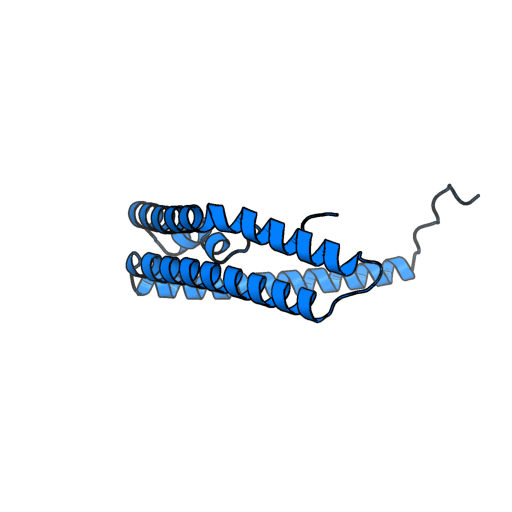6.38 121 MET A C 1
ATOM 931 O O . MET A 1 121 ? 7.760 -6.692 17.654 1.00 86.38 121 MET A O 1
ATOM 935 N N . LYS A 1 122 ? 6.946 -4.656 18.173 1.00 89.06 122 LYS A N 1
ATOM 936 C CA . LYS A 1 122 ? 8.257 -4.020 18.367 1.00 89.06 122 LYS A CA 1
ATOM 937 C C . LYS A 1 122 ? 9.039 -4.673 19.503 1.00 89.06 122 LYS A C 1
ATOM 939 O O . LYS A 1 122 ? 10.220 -4.941 19.326 1.00 89.06 122 LYS A O 1
ATOM 944 N N . GLU A 1 123 ? 8.391 -4.951 20.628 1.00 92.69 123 GLU A N 1
ATOM 945 C CA . GLU A 1 123 ? 8.997 -5.649 21.767 1.00 92.69 123 GLU A CA 1
ATOM 946 C C . GLU A 1 123 ? 9.502 -7.039 21.360 1.00 92.69 123 GLU A C 1
ATOM 948 O O . GLU A 1 123 ? 10.693 -7.317 21.444 1.00 92.69 123 GLU A O 1
ATOM 953 N N . ARG A 1 124 ? 8.647 -7.854 20.731 1.00 90.00 124 ARG A N 1
ATOM 954 C CA . ARG A 1 124 ? 9.044 -9.175 20.209 1.00 90.00 124 ARG A CA 1
ATOM 955 C C . ARG A 1 124 ? 10.214 -9.115 19.228 1.00 90.00 124 ARG A C 1
ATOM 957 O O . ARG A 1 124 ? 11.040 -10.029 19.198 1.00 90.00 124 ARG A O 1
ATOM 964 N N . MET A 1 125 ? 10.264 -8.082 18.386 1.00 87.81 125 MET A N 1
ATOM 965 C CA . MET A 1 125 ? 11.373 -7.877 17.453 1.00 87.81 125 MET A CA 1
ATOM 966 C C . MET A 1 125 ? 12.674 -7.541 18.186 1.00 87.81 125 MET A C 1
ATOM 968 O O . MET A 1 125 ? 13.717 -8.065 17.797 1.00 87.81 125 MET A O 1
ATOM 972 N N . LYS A 1 126 ? 12.620 -6.733 19.254 1.00 92.19 126 LYS A N 1
ATOM 973 C CA . LYS A 1 126 ? 13.780 -6.449 20.112 1.00 92.19 126 LYS A CA 1
ATOM 974 C C . LYS A 1 126 ? 14.286 -7.721 20.786 1.00 92.19 126 LYS A C 1
ATOM 976 O O . LYS A 1 126 ? 15.439 -8.074 20.567 1.00 92.19 126 LYS A O 1
ATOM 981 N N . ASP A 1 127 ? 13.411 -8.482 21.440 1.00 92.44 127 ASP A N 1
ATOM 982 C CA . ASP A 1 127 ? 13.790 -9.743 22.095 1.00 92.44 127 ASP A CA 1
ATOM 983 C C . ASP A 1 127 ? 14.393 -10.744 21.101 1.00 92.44 127 ASP A C 1
ATOM 985 O O . ASP A 1 127 ? 15.297 -11.523 21.409 1.00 92.44 127 ASP A O 1
ATOM 989 N N . ARG A 1 128 ? 13.860 -10.786 19.872 1.00 89.56 128 ARG A N 1
ATOM 990 C CA . ARG A 1 128 ? 14.399 -11.644 18.811 1.00 89.56 128 ARG A CA 1
ATOM 991 C C . ARG A 1 128 ? 15.780 -11.172 18.363 1.00 89.56 128 ARG A C 1
ATOM 993 O O . ARG A 1 128 ? 16.637 -12.017 18.116 1.00 89.56 128 ARG A O 1
ATOM 1000 N N . ALA A 1 129 ? 15.988 -9.864 18.243 1.00 91.00 129 ALA A N 1
ATOM 1001 C CA . ALA A 1 129 ? 17.280 -9.292 17.889 1.00 91.00 129 ALA A CA 1
ATOM 1002 C C . ALA A 1 129 ? 18.326 -9.538 18.987 1.00 91.00 129 ALA A C 1
ATOM 1004 O O . ALA A 1 129 ? 19.455 -9.899 18.668 1.00 91.00 129 ALA A O 1
ATOM 1005 N N . GLU A 1 130 ? 17.953 -9.410 20.259 1.00 90.25 130 GLU A N 1
ATOM 1006 C CA . GLU A 1 130 ? 18.825 -9.692 21.406 1.00 90.25 130 GLU A CA 1
ATOM 1007 C C . GLU A 1 130 ? 19.212 -11.169 21.467 1.00 90.25 130 GLU A C 1
ATOM 1009 O O . GLU A 1 130 ? 20.398 -11.484 21.405 1.00 90.25 130 GLU A O 1
ATOM 1014 N N . ARG A 1 131 ? 18.239 -12.087 21.396 1.00 90.25 131 ARG A N 1
ATOM 1015 C CA . ARG A 1 131 ? 18.528 -13.530 21.307 1.00 90.25 131 ARG A CA 1
ATOM 1016 C C . ARG A 1 131 ? 19.393 -13.889 20.102 1.00 90.25 131 ARG A C 1
ATOM 1018 O O . ARG A 1 131 ? 20.211 -14.801 20.170 1.00 90.25 131 ARG A O 1
ATOM 1025 N N . ALA A 1 132 ? 19.221 -13.207 18.970 1.00 88.12 132 ALA A N 1
ATOM 1026 C CA . ALA A 1 132 ? 20.073 -13.424 17.804 1.00 88.12 132 ALA A CA 1
ATOM 1027 C C . ALA A 1 132 ? 21.517 -12.951 18.044 1.00 88.12 132 ALA A C 1
ATOM 1029 O O . ALA A 1 132 ? 22.443 -13.620 17.586 1.00 88.12 132 ALA A O 1
ATOM 1030 N N . LYS A 1 133 ? 21.721 -11.843 18.770 1.00 87.69 133 LYS A N 1
ATOM 1031 C CA . LYS A 1 133 ? 23.052 -11.371 19.186 1.00 87.69 133 LYS A CA 1
ATOM 1032 C C . LYS A 1 133 ? 23.703 -12.337 20.175 1.00 87.69 133 LYS A C 1
ATOM 1034 O O . LYS A 1 133 ? 24.843 -12.724 19.955 1.00 87.69 133 LYS A O 1
ATOM 1039 N N . GLU A 1 134 ? 22.969 -12.789 21.190 1.00 82.75 134 GLU A N 1
ATOM 1040 C CA . GLU A 1 134 ? 23.450 -13.778 22.165 1.00 82.75 134 GLU A CA 1
ATOM 1041 C C . GLU A 1 134 ? 23.862 -15.087 21.486 1.00 82.75 134 GLU A C 1
ATOM 1043 O O . GLU A 1 134 ? 24.947 -15.605 21.734 1.00 82.75 134 GLU A O 1
ATOM 1048 N N . ARG A 1 135 ? 23.042 -15.594 20.554 1.00 79.75 135 ARG A N 1
ATOM 1049 C CA . ARG A 1 135 ? 23.376 -16.795 19.771 1.00 79.75 135 ARG A CA 1
ATOM 1050 C C . ARG A 1 135 ? 24.606 -16.605 18.886 1.00 79.75 135 ARG A C 1
ATOM 1052 O O . ARG A 1 135 ? 25.343 -17.566 18.698 1.00 79.75 135 ARG A O 1
ATOM 1059 N N . ARG A 1 136 ? 24.829 -15.407 18.333 1.00 77.25 136 ARG A N 1
ATOM 1060 C CA . ARG A 1 136 ? 26.054 -15.101 17.575 1.00 77.25 136 ARG A CA 1
ATOM 1061 C C . ARG A 1 136 ? 27.279 -15.093 18.485 1.00 77.25 136 ARG A C 1
ATOM 1063 O O . ARG A 1 136 ? 28.229 -15.794 18.170 1.00 77.25 136 ARG A O 1
ATOM 1070 N N . GLY A 1 137 ? 27.216 -14.418 19.633 1.00 76.38 137 GLY A N 1
ATOM 1071 C CA . GLY A 1 137 ? 28.314 -14.411 20.606 1.00 76.38 137 GLY A CA 1
ATOM 1072 C C . GLY A 1 137 ? 28.632 -15.805 21.165 1.00 76.38 137 GLY A C 1
ATOM 1073 O O . GLY A 1 137 ? 29.793 -16.184 21.266 1.00 76.38 137 GLY A O 1
ATOM 1074 N N . ALA A 1 138 ? 27.611 -16.620 21.447 1.00 72.25 138 ALA A N 1
ATOM 1075 C CA . ALA A 1 138 ? 27.801 -18.006 21.882 1.00 72.25 138 ALA A CA 1
ATOM 1076 C C . ALA A 1 138 ? 28.414 -18.901 20.786 1.00 72.25 138 ALA A C 1
ATOM 1078 O O . ALA A 1 138 ? 29.210 -19.782 21.095 1.00 72.25 138 ALA A O 1
ATOM 1079 N N . ASN A 1 139 ? 28.074 -18.670 19.513 1.00 70.81 139 ASN A N 1
ATOM 1080 C CA . ASN A 1 139 ? 28.668 -19.378 18.375 1.00 70.81 139 ASN A CA 1
ATOM 1081 C C . ASN A 1 139 ? 30.112 -18.923 18.087 1.00 70.81 139 ASN A C 1
ATOM 1083 O O . ASN A 1 139 ? 30.917 -19.712 17.616 1.00 70.81 139 ASN A O 1
ATOM 1087 N N . GLU A 1 140 ? 30.466 -17.670 18.383 1.00 67.31 140 GLU A N 1
ATOM 1088 C CA . GLU A 1 140 ? 31.859 -17.197 18.336 1.00 67.31 140 GLU A CA 1
ATOM 1089 C C . GLU A 1 140 ? 32.706 -17.820 19.459 1.00 67.31 140 GLU A C 1
ATOM 1091 O O . GLU A 1 140 ? 33.857 -18.183 19.230 1.00 67.31 140 GLU A O 1
ATOM 1096 N N . ALA A 1 141 ? 32.124 -18.008 20.649 1.00 70.19 141 ALA A N 1
ATOM 1097 C CA . ALA A 1 141 ? 32.779 -18.668 21.781 1.00 70.19 141 ALA A CA 1
ATOM 1098 C C . ALA A 1 141 ? 32.868 -20.202 21.641 1.00 70.19 141 ALA A C 1
ATOM 1100 O O . ALA A 1 141 ? 33.712 -20.828 22.281 1.00 70.19 141 ALA A O 1
ATOM 1101 N N . ASN A 1 142 ? 32.007 -20.814 20.823 1.00 67.56 142 ASN A N 1
ATOM 1102 C CA . ASN A 1 142 ? 32.019 -22.246 20.532 1.00 67.56 142 ASN A CA 1
ATOM 1103 C C . ASN A 1 142 ? 31.617 -22.490 19.065 1.00 67.56 142 ASN A C 1
ATOM 1105 O O . ASN A 1 142 ? 30.439 -22.741 18.784 1.00 67.56 142 ASN A O 1
ATOM 1109 N N . PRO A 1 143 ? 32.568 -22.364 18.121 1.00 68.25 143 PRO A N 1
ATOM 1110 C CA . PRO A 1 143 ? 32.271 -22.453 16.700 1.00 68.25 143 PRO A CA 1
ATOM 1111 C C . PRO A 1 143 ? 31.753 -23.846 16.347 1.00 68.25 143 PRO A C 1
ATOM 1113 O O . PRO A 1 143 ? 32.329 -24.855 16.756 1.00 68.25 143 PRO A O 1
ATOM 1116 N N . VAL A 1 144 ? 30.680 -23.908 15.550 1.00 69.38 144 VAL A N 1
ATOM 1117 C CA . VAL A 1 144 ? 30.203 -25.181 14.987 1.00 69.38 144 VAL A CA 1
ATOM 1118 C C . VAL A 1 144 ? 31.381 -25.871 14.281 1.00 69.38 144 VAL A C 1
ATOM 1120 O O . VAL A 1 144 ? 32.006 -25.244 13.418 1.00 69.38 144 VAL A O 1
ATOM 1123 N N . PRO A 1 145 ? 31.713 -27.132 14.620 1.00 66.44 145 PRO A N 1
ATOM 1124 C CA . PRO A 1 145 ? 32.764 -27.853 13.919 1.00 66.44 145 PRO A CA 1
ATOM 1125 C C . PRO A 1 145 ? 32.434 -27.910 12.426 1.00 66.44 145 PRO A C 1
ATOM 1127 O O . PRO A 1 145 ? 31.281 -28.131 12.046 1.00 66.44 145 PRO A O 1
ATOM 1130 N N . LYS A 1 146 ? 33.448 -27.673 11.583 1.00 67.06 146 LYS A N 1
ATOM 1131 C CA . LYS A 1 146 ? 33.294 -27.716 10.124 1.00 67.06 146 LYS A CA 1
ATOM 1132 C C . LYS A 1 146 ? 32.629 -29.038 9.712 1.00 67.06 146 LYS A C 1
ATOM 1134 O O . LYS A 1 146 ? 32.936 -30.071 10.319 1.00 67.06 146 LYS A O 1
ATOM 1139 N N . PRO A 1 147 ? 31.717 -29.023 8.722 1.00 65.06 147 PRO A N 1
ATOM 1140 C CA . PRO A 1 147 ? 31.091 -30.245 8.240 1.00 65.06 147 PRO A CA 1
ATOM 1141 C C . PRO A 1 147 ? 32.164 -31.265 7.838 1.00 65.06 147 PRO A C 1
ATOM 1143 O O . PRO A 1 147 ? 33.234 -30.907 7.352 1.00 65.06 147 PRO A O 1
ATOM 1146 N N . PHE A 1 148 ? 31.863 -32.550 8.034 1.00 61.94 148 PHE A N 1
ATOM 1147 C CA . PHE A 1 148 ? 32.767 -33.679 7.765 1.00 61.94 148 PHE A CA 1
ATOM 1148 C C . PHE A 1 148 ? 33.228 -33.782 6.293 1.00 61.94 148 PHE A C 1
ATOM 1150 O O . PHE A 1 148 ? 34.049 -34.626 5.962 1.00 61.94 148 PHE A O 1
ATOM 1157 N N . THR A 1 149 ? 32.725 -32.919 5.409 1.00 64.88 149 THR A N 1
ATOM 1158 C CA . THR A 1 149 ? 33.079 -32.854 3.988 1.00 64.88 149 THR A CA 1
ATOM 1159 C C . THR A 1 149 ? 34.453 -32.234 3.706 1.00 64.88 149 THR A C 1
ATOM 1161 O O . THR A 1 149 ? 34.885 -32.300 2.563 1.00 64.88 149 THR A O 1
ATOM 1164 N N . ASP A 1 150 ? 35.140 -31.678 4.715 1.00 59.09 150 ASP A N 1
ATOM 1165 C CA . ASP A 1 150 ? 36.468 -31.046 4.580 1.00 59.09 150 ASP A CA 1
ATOM 1166 C C . ASP A 1 150 ? 37.609 -31.847 5.269 1.00 59.09 150 ASP A C 1
ATOM 1168 O O . ASP A 1 150 ? 38.514 -31.249 5.858 1.00 59.09 150 ASP A O 1
ATOM 1172 N N . ARG A 1 151 ? 37.576 -33.189 5.254 1.00 45.91 151 ARG A N 1
ATOM 1173 C CA . ARG A 1 151 ? 38.719 -34.039 5.663 1.00 45.91 151 ARG A CA 1
ATOM 1174 C C . ARG A 1 151 ? 39.356 -34.755 4.484 1.00 45.91 151 ARG A C 1
ATOM 1176 O O . ARG A 1 151 ? 38.593 -35.332 3.683 1.00 45.91 151 ARG A O 1
#

Secondary structure (DSSP, 8-state):
-----S--TTSTTTT--HHHHHHTT--HHHHHHHHHHHHHHHHHTHHHHHHHHHHHHHHHHHHHSSS--HHHHHHHHHHHHHHHHHHHHHHHHHHHHHHHHS-HHHHHHHHHHHHHHHHHHHHHHHHHHHHHHHHHHHHHHSPPPPPGGG-

Sequence (151 aa):
GPDFGGPGPMGPLGGLHGKLLKDASVTDAQQAQIKQIFEAARNDLKSQRDTERQLHDRMQALFAAPTVDANAVEQVRQQMHAAHDVESKRITLAMIDASRVLTPEQRAKIAQLKTQQREKMKERMKDRAERAKERRGANEANPVPKPFTDR

Radius of gyration: 22.72 Å; chains: 1; bounding box: 62×40×45 Å

Foldseek 3Di:
DDDDDDPDCPPVVVLPDVVLLVQLVNDPVLVVVLVVLVVVLCVVCVVLVVVLVVLVVQLVVQVVDPDRDPVSNVVSVVVNVVSVVVSVVSVVVSVVVSVVSDDPSSVVSSVVVSVVVVVVVVVVVVVVVVVVVVVVVVCVVPPDPDPPPPD

pLDDT: mean 84.18, std 16.94, range [33.44, 98.25]